Protein AF-A0AAX3E4Y5-F1 (afdb_monomer_lite)

Secondary structure (DSSP, 8-state):
-TT--TTTTHHHHHHHSS----TTSBPTTTSSBHHHHTTB-TTT-PBPPPP-----------

Foldseek 3Di:
DCPDCVPHCPVVCVVPVHDDDDQQDQDPPPRHGVVVVVQADDPPRDGHDDDDDPPPDPPPDD

pLDDT: mean 83.24, std 11.86, range [40.22, 93.88]

Structure (mmCIF, N/CA/C/O backbone):
data_AF-A0AAX3E4Y5-F1
#
_entry.id   AF-A0AAX3E4Y5-F1
#
loop_
_atom_site.group_PDB
_atom_site.id
_atom_site.type_symbol
_atom_site.label_atom_id
_atom_site.label_alt_id
_atom_site.label_comp_id
_atom_site.label_asym_id
_atom_site.label_entity_id
_atom_site.label_seq_id
_atom_site.pdbx_PDB_ins_code
_atom_site.Cartn_x
_atom_site.Cartn_y
_atom_site.Cartn_z
_atom_site.occupancy
_atom_site.B_iso_or_equiv
_atom_site.auth_seq_id
_atom_site.auth_comp_id
_atom_site.auth_asym_id
_atom_site.auth_atom_id
_atom_site.pdbx_PDB_model_num
ATOM 1 N N . MET A 1 1 ? 6.245 -1.257 -20.300 1.00 66.31 1 MET A N 1
ATOM 2 C CA . MET A 1 1 ? 4.954 -1.932 -20.560 1.00 66.31 1 MET A CA 1
ATOM 3 C C . MET A 1 1 ? 4.486 -2.547 -19.243 1.00 66.31 1 MET A C 1
ATOM 5 O O . MET A 1 1 ? 5.319 -3.046 -18.507 1.00 66.31 1 MET A O 1
ATOM 9 N N . LEU A 1 2 ? 3.211 -2.395 -18.868 1.00 70.00 2 LEU A N 1
ATOM 10 C CA . LEU A 1 2 ? 2.724 -2.780 -17.529 1.00 70.00 2 LEU A CA 1
ATOM 11 C C . LEU A 1 2 ? 2.814 -4.296 -17.280 1.00 70.00 2 LEU A C 1
ATOM 13 O O . LEU A 1 2 ? 3.091 -4.720 -16.167 1.00 70.00 2 LEU A O 1
ATOM 17 N N . LEU A 1 3 ? 2.616 -5.084 -18.335 1.00 84.62 3 LEU A N 1
ATOM 18 C CA . LEU A 1 3 ? 2.599 -6.548 -18.312 1.00 84.62 3 LEU A CA 1
ATOM 19 C C . LEU A 1 3 ? 3.852 -7.154 -18.962 1.00 84.62 3 LEU A C 1
ATOM 21 O O . LEU A 1 3 ? 3.819 -8.277 -19.454 1.00 84.62 3 LEU A O 1
ATOM 25 N N . ASP A 1 4 ? 4.932 -6.379 -19.039 1.00 86.25 4 ASP A N 1
ATOM 26 C CA . ASP A 1 4 ? 6.216 -6.863 -19.535 1.00 86.25 4 ASP A CA 1
ATOM 27 C C . ASP A 1 4 ? 7.039 -7.396 -18.370 1.00 86.25 4 ASP A C 1
ATOM 29 O O . ASP A 1 4 ? 7.386 -6.640 -17.458 1.00 86.25 4 ASP A O 1
ATOM 33 N N . TYR A 1 5 ? 7.305 -8.700 -18.435 1.00 84.62 5 TYR A N 1
ATOM 34 C CA . TYR A 1 5 ? 8.099 -9.453 -17.471 1.00 84.62 5 TYR A CA 1
ATOM 35 C C . TYR A 1 5 ? 9.354 -10.073 -18.094 1.00 84.62 5 TYR A C 1
ATOM 37 O O . TYR A 1 5 ? 9.984 -10.929 -17.478 1.00 84.62 5 TYR A O 1
ATOM 45 N N . ALA A 1 6 ? 9.740 -9.657 -19.307 1.00 90.88 6 ALA A N 1
ATOM 46 C CA . ALA A 1 6 ? 10.932 -10.181 -19.978 1.00 90.88 6 ALA A CA 1
ATOM 47 C C . ALA A 1 6 ? 12.226 -9.893 -19.193 1.00 90.88 6 ALA A C 1
ATOM 49 O O . ALA A 1 6 ? 13.211 -10.613 -19.332 1.00 90.88 6 ALA A O 1
ATOM 50 N N . ASN A 1 7 ? 12.210 -8.852 -18.356 1.00 90.44 7 ASN A N 1
ATOM 51 C CA . ASN A 1 7 ? 13.253 -8.534 -17.386 1.00 90.44 7 ASN A CA 1
ATOM 52 C C . ASN A 1 7 ? 12.609 -8.129 -16.049 1.00 90.44 7 ASN A C 1
ATOM 54 O O . ASN A 1 7 ? 12.619 -6.956 -15.655 1.00 90.44 7 ASN A O 1
ATOM 58 N N . ASP A 1 8 ? 11.961 -9.096 -15.398 1.00 89.62 8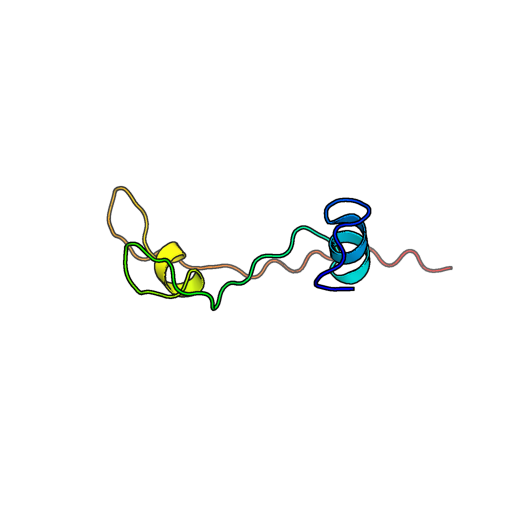 ASP A N 1
ATOM 59 C CA . ASP A 1 8 ? 11.232 -8.921 -14.141 1.00 89.62 8 ASP A CA 1
ATOM 60 C C . ASP A 1 8 ? 10.283 -7.712 -14.176 1.00 89.62 8 ASP A C 1
ATOM 62 O O . ASP A 1 8 ? 9.331 -7.664 -14.944 1.00 89.62 8 ASP A O 1
ATOM 66 N N . ARG A 1 9 ? 10.525 -6.703 -13.337 1.00 89.62 9 ARG A N 1
ATOM 67 C CA . ARG A 1 9 ? 9.747 -5.459 -13.284 1.00 89.62 9 ARG A CA 1
ATOM 68 C C . ARG A 1 9 ? 10.562 -4.248 -13.735 1.00 89.62 9 ARG A C 1
ATOM 70 O O . ARG A 1 9 ? 10.192 -3.120 -13.416 1.00 89.62 9 ARG A O 1
ATOM 77 N N . ALA A 1 10 ? 11.656 -4.441 -14.479 1.00 90.75 10 ALA A N 1
ATOM 78 C CA . ALA A 1 10 ? 12.549 -3.356 -14.899 1.00 90.75 10 ALA A CA 1
ATOM 79 C C . ALA A 1 10 ? 11.803 -2.250 -15.668 1.00 90.75 10 ALA A C 1
ATOM 81 O O . ALA A 1 10 ? 11.927 -1.072 -15.333 1.00 90.75 10 ALA A O 1
ATOM 82 N N . ALA A 1 11 ? 10.939 -2.622 -16.619 1.00 90.19 11 ALA A N 1
ATOM 83 C CA . ALA A 1 11 ? 10.145 -1.667 -17.393 1.00 90.19 11 ALA A CA 1
ATOM 84 C C . ALA A 1 11 ? 9.104 -0.907 -16.545 1.00 90.19 11 ALA A C 1
ATOM 86 O O . ALA A 1 11 ? 8.727 0.219 -16.878 1.00 90.19 11 ALA A O 1
ATOM 87 N N . GLN A 1 12 ? 8.623 -1.509 -15.453 1.00 89.94 12 GLN A N 1
ATOM 88 C CA . GLN A 1 12 ? 7.699 -0.866 -14.514 1.00 89.94 12 GLN A CA 1
ATOM 89 C C . GLN A 1 12 ? 8.455 0.126 -13.627 1.00 89.94 12 GLN A C 1
ATOM 91 O O . GLN A 1 12 ? 8.052 1.283 -13.528 1.00 89.94 12 GLN A O 1
ATOM 96 N N . LYS A 1 13 ? 9.602 -0.288 -13.078 1.00 88.62 13 LYS A N 1
ATOM 97 C CA . LYS A 1 13 ? 10.484 0.565 -12.269 1.00 88.62 13 LYS A CA 1
ATOM 98 C C . LYS A 1 13 ? 10.956 1.788 -13.035 1.00 88.62 13 LYS A C 1
ATOM 100 O O . LYS A 1 13 ? 10.888 2.893 -12.513 1.00 88.62 13 LYS A O 1
ATOM 105 N N . GLN A 1 14 ? 11.370 1.601 -14.286 1.00 89.06 14 GLN A N 1
ATOM 106 C CA . GLN A 1 14 ? 11.822 2.698 -15.135 1.00 89.06 14 GLN A CA 1
ATOM 107 C C . GLN A 1 14 ? 10.704 3.713 -15.410 1.00 89.06 14 GLN A C 1
ATOM 109 O O . GLN A 1 14 ? 10.952 4.913 -15.394 1.00 89.06 14 GLN A O 1
ATOM 114 N N . LYS A 1 15 ? 9.471 3.248 -15.652 1.00 86.56 15 LYS A N 1
ATOM 115 C CA . LYS A 1 15 ? 8.339 4.131 -15.968 1.00 86.56 15 LYS A CA 1
ATOM 116 C C . LYS A 1 15 ? 7.762 4.838 -14.738 1.00 86.56 15 LYS A C 1
ATOM 118 O O . LYS A 1 15 ? 7.359 5.990 -14.847 1.00 86.56 15 LYS A O 1
ATOM 123 N N . TYR A 1 16 ? 7.666 4.141 -13.607 1.00 85.56 16 TYR A N 1
ATOM 124 C CA . TYR A 1 16 ? 6.946 4.607 -12.414 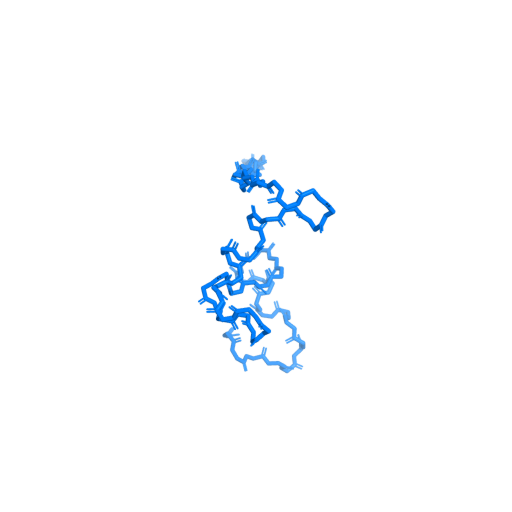1.00 85.56 16 TYR A CA 1
ATOM 125 C C . TYR A 1 16 ? 7.868 4.991 -11.247 1.00 85.56 16 TYR A C 1
ATOM 127 O O . TYR A 1 16 ? 7.380 5.371 -10.189 1.00 85.56 16 TYR A O 1
ATOM 135 N N . GLY A 1 17 ? 9.190 4.909 -11.428 1.00 83.75 17 GLY A N 1
ATOM 136 C CA . GLY A 1 17 ? 10.183 5.333 -10.438 1.00 83.75 17 GLY A CA 1
ATOM 137 C C . GLY A 1 17 ? 10.344 4.394 -9.239 1.00 83.75 17 GLY A C 1
ATOM 138 O O . GLY A 1 17 ? 10.995 4.765 -8.267 1.00 83.75 17 GLY A O 1
ATOM 139 N N . GLY A 1 18 ? 9.768 3.189 -9.277 1.00 84.88 18 GLY A N 1
ATOM 140 C CA . GLY A 1 18 ? 9.821 2.255 -8.153 1.00 84.88 18 GLY A CA 1
ATOM 141 C C . GLY A 1 18 ? 9.026 0.970 -8.364 1.00 84.88 18 GLY A C 1
ATOM 142 O O . GLY A 1 18 ? 8.609 0.645 -9.477 1.00 84.88 18 GLY A O 1
ATOM 143 N N . GLU A 1 19 ? 8.833 0.221 -7.278 1.00 86.50 19 GLU A N 1
ATOM 144 C CA . GLU A 1 19 ? 7.952 -0.950 -7.270 1.00 86.50 19 GLU A CA 1
ATOM 145 C C . GLU A 1 19 ? 6.491 -0.517 -7.413 1.00 86.50 19 GLU A C 1
ATOM 147 O O . GLU A 1 19 ? 6.033 0.431 -6.774 1.00 86.50 19 GLU A O 1
ATOM 152 N N . MET A 1 20 ? 5.745 -1.234 -8.248 1.00 84.31 20 MET A N 1
ATOM 153 C CA . MET A 1 20 ? 4.329 -0.960 -8.446 1.00 84.31 20 MET A CA 1
ATOM 154 C C . MET A 1 20 ?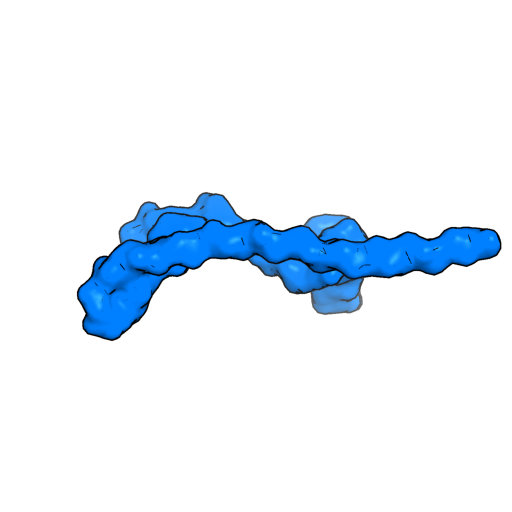 3.486 -1.604 -7.349 1.00 84.31 20 MET A C 1
ATOM 156 O O . MET A 1 20 ? 3.622 -2.795 -7.069 1.00 84.31 20 MET A O 1
ATOM 160 N N . PHE A 1 21 ? 2.553 -0.829 -6.799 1.00 86.31 21 PHE A N 1
ATOM 161 C CA . PHE A 1 21 ? 1.596 -1.291 -5.805 1.00 86.31 21 PHE A CA 1
ATOM 162 C C . PHE A 1 21 ? 0.169 -0.868 -6.180 1.00 86.31 21 PHE A C 1
ATOM 164 O O . PHE A 1 21 ? -0.122 0.323 -6.294 1.00 86.31 21 PHE A O 1
ATOM 171 N N . ILE A 1 22 ? -0.730 -1.838 -6.382 1.00 87.75 22 ILE A N 1
ATOM 172 C CA . ILE A 1 22 ? -2.121 -1.578 -6.783 1.00 87.75 22 ILE A CA 1
ATOM 173 C C . ILE A 1 22 ? -2.986 -1.437 -5.528 1.00 87.75 22 ILE A C 1
ATOM 175 O O . ILE A 1 22 ? -3.589 -2.396 -5.053 1.00 87.75 22 ILE A O 1
ATOM 179 N N . ALA A 1 23 ? -3.051 -0.222 -4.985 1.00 89.06 23 ALA A N 1
ATOM 180 C CA . ALA A 1 23 ? -3.740 0.047 -3.721 1.00 89.06 23 ALA A CA 1
ATOM 181 C C . ALA A 1 23 ? -5.254 -0.250 -3.752 1.00 89.06 23 ALA A C 1
ATOM 183 O O . ALA A 1 23 ? -5.851 -0.515 -2.713 1.00 89.06 23 ALA A O 1
ATOM 184 N N . THR A 1 24 ? -5.877 -0.228 -4.932 1.00 91.88 24 THR A N 1
ATOM 185 C CA . THR A 1 24 ? -7.321 -0.446 -5.111 1.00 91.88 24 THR A CA 1
ATOM 186 C C . THR A 1 24 ? -7.712 -1.912 -5.291 1.00 91.88 24 THR A C 1
ATOM 188 O O . THR A 1 24 ? -8.901 -2.212 -5.383 1.00 91.88 24 THR A O 1
ATOM 191 N N . PHE A 1 25 ? -6.750 -2.839 -5.345 1.00 93.88 25 PHE A N 1
ATOM 192 C CA . PHE A 1 25 ? -7.063 -4.267 -5.390 1.00 93.88 25 PHE A CA 1
ATOM 193 C C . PHE A 1 25 ? -7.643 -4.744 -4.064 1.00 93.88 25 PHE A C 1
ATOM 195 O O . PHE A 1 25 ? -7.237 -4.285 -2.996 1.00 93.88 25 PHE A O 1
ATOM 202 N N . ILE A 1 26 ? -8.591 -5.676 -4.160 1.00 93.88 26 ILE A N 1
ATOM 203 C CA . ILE A 1 26 ? -9.214 -6.307 -3.003 1.00 93.88 26 ILE A CA 1
ATOM 204 C C . ILE A 1 26 ? -8.226 -7.293 -2.381 1.00 93.88 26 ILE A C 1
ATOM 206 O O . ILE A 1 26 ? -7.729 -8.203 -3.045 1.00 93.88 26 ILE A O 1
ATOM 210 N N . GLU A 1 27 ? -7.956 -7.103 -1.097 1.00 91.00 27 GLU A N 1
ATOM 211 C CA . GLU A 1 27 ? -7.269 -8.060 -0.248 1.00 91.00 27 GLU A CA 1
ATOM 212 C C . GLU A 1 27 ? -8.232 -9.223 0.029 1.00 91.00 27 GLU A C 1
ATOM 214 O O . GLU A 1 27 ? -9.342 -9.033 0.532 1.00 91.00 27 GLU A O 1
ATOM 219 N N . ALA A 1 28 ? -7.828 -10.431 -0.365 1.00 86.44 28 ALA A N 1
ATOM 220 C CA . ALA A 1 28 ? -8.711 -11.591 -0.421 1.00 86.44 28 ALA A CA 1
ATOM 221 C C . ALA A 1 28 ? -9.232 -12.042 0.954 1.00 86.44 28 ALA A C 1
ATOM 223 O O . ALA A 1 28 ? -10.349 -12.547 1.040 1.00 86.44 28 ALA A O 1
ATOM 224 N N . GLY A 1 29 ? -8.447 -11.875 2.021 1.00 89.00 29 GLY A N 1
ATOM 225 C CA . GLY A 1 29 ? -8.814 -12.324 3.362 1.00 89.00 29 GLY A CA 1
ATOM 226 C C . GLY A 1 29 ? -9.921 -11.489 4.005 1.00 89.00 29 GLY A C 1
ATOM 227 O O . GLY A 1 29 ? -10.823 -12.042 4.630 1.00 89.00 29 GLY A O 1
ATOM 228 N N . CYS A 1 30 ? -9.868 -10.164 3.865 1.00 87.69 30 CYS A N 1
ATOM 229 C CA . CYS A 1 30 ? -10.793 -9.238 4.520 1.00 87.69 30 CYS A CA 1
ATOM 230 C C . CYS A 1 30 ? -11.833 -8.615 3.581 1.00 87.69 30 CYS A C 1
ATOM 232 O O . CYS A 1 30 ? -12.761 -7.963 4.063 1.00 87.69 30 CYS A O 1
ATOM 234 N N . GLY A 1 31 ? -11.680 -8.773 2.262 1.00 91.69 31 GLY A N 1
ATOM 235 C CA . GLY A 1 31 ? -12.585 -8.204 1.261 1.00 91.69 31 GLY A CA 1
ATOM 236 C C . GLY A 1 31 ? -12.504 -6.680 1.128 1.00 91.69 31 GLY A C 1
ATOM 237 O O . GLY A 1 31 ? -13.343 -6.081 0.460 1.00 91.69 31 GLY A O 1
ATOM 238 N N . LYS A 1 32 ? -11.513 -6.037 1.755 1.00 91.56 32 LYS 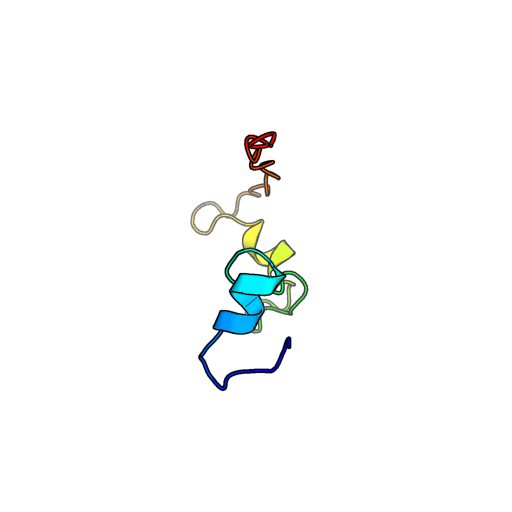A N 1
ATOM 239 C CA . LYS A 1 32 ? -11.267 -4.591 1.651 1.00 91.56 32 LYS A CA 1
ATOM 240 C C . LYS A 1 32 ? -10.205 -4.309 0.602 1.00 91.56 32 LYS A C 1
ATOM 242 O O . LYS A 1 32 ? -9.403 -5.184 0.285 1.00 91.56 32 LYS A O 1
ATOM 247 N N . THR A 1 33 ? -10.153 -3.084 0.084 1.00 93.81 33 THR A N 1
ATOM 248 C CA . THR A 1 33 ? -9.004 -2.685 -0.737 1.00 93.81 33 THR A CA 1
ATOM 249 C C . THR A 1 33 ? -7.727 -2.743 0.099 1.00 93.81 33 THR A C 1
ATOM 251 O O . THR A 1 33 ? -7.773 -2.572 1.320 1.00 93.81 33 THR A O 1
ATOM 254 N N . PHE A 1 34 ? -6.570 -2.938 -0.529 1.00 90.75 34 PHE A N 1
ATOM 255 C CA . PHE A 1 34 ? -5.305 -2.811 0.191 1.00 90.75 34 PHE A CA 1
ATOM 256 C C . PHE A 1 34 ? -5.147 -1.436 0.844 1.00 90.75 34 PHE A C 1
ATOM 258 O O . PHE A 1 34 ? -4.604 -1.346 1.946 1.00 90.75 34 PHE A O 1
ATOM 265 N N . LEU A 1 35 ? -5.641 -0.382 0.187 1.00 89.50 35 LEU A N 1
ATOM 266 C CA . LEU A 1 35 ? -5.667 0.963 0.742 1.00 89.50 35 LEU A CA 1
ATOM 267 C C . LEU A 1 35 ? -6.385 0.983 2.093 1.00 89.50 35 LEU A C 1
ATOM 269 O O . LEU A 1 35 ? -5.821 1.501 3.044 1.00 89.50 35 LEU A O 1
ATOM 273 N N . ASP A 1 36 ? -7.567 0.378 2.198 1.00 89.62 36 ASP A N 1
ATOM 274 C CA . ASP A 1 36 ? -8.351 0.330 3.439 1.00 89.62 36 ASP A CA 1
ATOM 275 C C . ASP A 1 36 ? -7.778 -0.656 4.463 1.00 89.62 36 ASP A C 1
ATOM 277 O O . ASP A 1 36 ? -7.797 -0.400 5.667 1.00 89.62 36 ASP A O 1
ATOM 281 N N . PHE A 1 37 ? -7.258 -1.793 3.998 1.00 89.44 37 PHE A N 1
ATOM 282 C CA . PHE A 1 37 ? -6.650 -2.814 4.847 1.00 89.44 37 PHE A CA 1
ATOM 283 C C . PHE A 1 37 ? -5.455 -2.251 5.620 1.00 89.44 37 PHE A C 1
ATOM 285 O O . PHE A 1 37 ? -5.349 -2.430 6.834 1.00 89.44 37 PHE A O 1
ATOM 292 N N . PHE A 1 38 ? -4.582 -1.505 4.939 1.00 89.62 38 PHE A N 1
ATOM 293 C CA . PHE A 1 38 ? -3.411 -0.899 5.562 1.00 89.62 38 PHE A CA 1
ATOM 294 C C . PHE A 1 38 ? -3.729 0.313 6.443 1.00 89.62 38 PHE A C 1
ATOM 296 O O . PHE A 1 38 ? -2.805 0.853 7.039 1.00 89.62 38 PHE A O 1
ATOM 303 N N . GLN A 1 39 ? -4.991 0.715 6.603 1.00 90.94 39 GLN A N 1
ATOM 304 C CA . GLN A 1 39 ? -5.378 1.792 7.527 1.00 90.94 39 GLN A CA 1
ATOM 305 C C . GLN A 1 39 ? -5.603 1.282 8.955 1.00 90.94 39 GLN A C 1
ATOM 307 O O . GLN A 1 39 ? -5.902 2.071 9.844 1.00 90.94 39 GLN A O 1
ATOM 312 N N . VAL A 1 40 ? -5.469 -0.024 9.209 1.00 90.25 40 VAL A N 1
ATOM 313 C CA . VAL A 1 40 ? -5.657 -0.612 10.543 1.00 90.25 40 VAL A CA 1
ATOM 314 C C . VAL A 1 40 ? -4.327 -1.147 11.066 1.00 90.25 40 VAL A C 1
ATOM 316 O O . VAL A 1 40 ? -3.612 -1.885 10.384 1.00 90.25 40 VAL A O 1
ATOM 319 N N . GLU A 1 41 ? -3.956 -0.746 12.278 1.00 90.75 41 GLU A N 1
ATOM 320 C CA . GLU A 1 41 ? -2.793 -1.287 12.977 1.00 90.75 41 GLU A CA 1
ATOM 321 C C . GLU A 1 41 ? -3.113 -2.695 13.518 1.00 90.75 41 GLU A C 1
ATOM 323 O O . GLU A 1 41 ? -4.195 -2.946 14.045 1.00 90.75 41 GLU A O 1
ATOM 328 N N . ARG A 1 42 ? -2.179 -3.638 13.356 1.00 88.56 42 ARG A N 1
ATOM 329 C CA . ARG A 1 42 ? -2.399 -5.073 13.585 1.00 88.56 42 ARG A CA 1
ATOM 330 C C . ARG A 1 42 ? -2.630 -5.428 15.056 1.00 88.56 42 ARG A C 1
ATOM 332 O O . ARG A 1 42 ? -3.373 -6.368 15.323 1.00 88.56 42 ARG A O 1
ATOM 339 N N . HIS 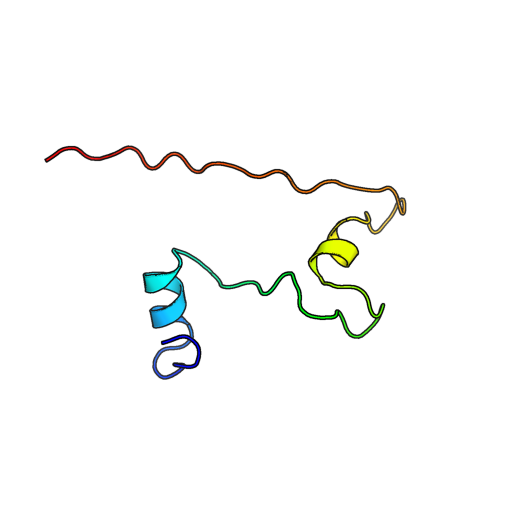A 1 43 ? -1.964 -4.755 15.989 1.00 91.25 43 HIS A N 1
ATOM 340 C CA . HIS A 1 43 ? -1.956 -5.136 17.404 1.00 91.25 43 HIS A CA 1
ATOM 341 C C . HIS A 1 43 ? -3.044 -4.439 18.222 1.00 91.25 43 HIS A C 1
ATOM 343 O O . HIS A 1 43 ? -3.642 -5.044 19.107 1.00 91.25 43 HIS A O 1
ATOM 349 N N . THR A 1 44 ? -3.301 -3.174 17.924 1.00 91.69 44 THR A N 1
ATOM 350 C CA . THR A 1 44 ? -4.244 -2.307 18.637 1.00 91.69 44 THR A CA 1
ATOM 351 C C . THR A 1 44 ? -5.598 -2.228 17.943 1.00 91.69 44 THR A C 1
ATOM 353 O O . THR A 1 44 ? -6.583 -1.859 18.576 1.00 91.69 44 THR A O 1
ATOM 356 N N . GLY A 1 45 ? -5.659 -2.528 16.640 1.00 88.69 45 GLY A N 1
ATOM 357 C CA . GLY A 1 45 ? -6.840 -2.278 15.814 1.00 88.69 45 GLY A CA 1
ATOM 358 C C . GLY A 1 45 ? -7.116 -0.789 15.583 1.00 88.69 45 GLY A C 1
ATOM 359 O O . GLY A 1 45 ? -8.137 -0.445 14.988 1.00 88.69 45 GLY A O 1
ATOM 360 N N . ALA A 1 46 ? -6.231 0.100 16.044 1.00 90.31 46 ALA A N 1
ATOM 361 C CA . ALA A 1 46 ? -6.391 1.531 15.868 1.00 90.31 46 ALA 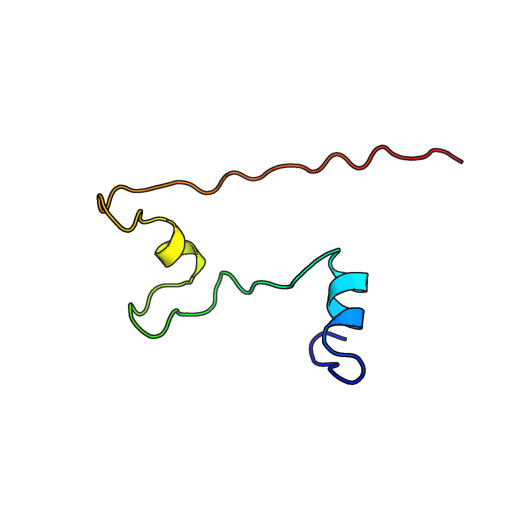A CA 1
ATOM 362 C C . ALA A 1 46 ? -6.239 1.915 14.394 1.00 90.31 46 ALA A C 1
ATOM 364 O O . ALA A 1 46 ? -5.476 1.302 13.638 1.00 90.31 46 ALA A O 1
ATOM 365 N N . GLN A 1 47 ? -6.951 2.966 13.994 1.00 89.38 47 GLN A N 1
ATOM 366 C CA . GLN A 1 47 ? -6.789 3.532 12.668 1.00 89.38 47 GLN A CA 1
ATOM 367 C C . GLN A 1 47 ? -5.422 4.219 12.577 1.00 89.38 47 GLN A C 1
ATOM 369 O O . GLN A 1 47 ? -5.126 5.140 13.338 1.00 89.38 47 GLN A O 1
ATOM 374 N N . LYS A 1 48 ? -4.595 3.779 11.631 1.00 86.56 48 LYS A N 1
ATOM 375 C CA . LYS A 1 48 ? -3.404 4.503 11.190 1.00 86.56 48 LYS A CA 1
ATOM 376 C C . LYS A 1 48 ? -3.706 5.194 9.867 1.00 86.56 48 LYS A C 1
ATOM 378 O O . LYS A 1 48 ? -4.495 4.687 9.081 1.00 86.56 48 LYS A O 1
ATOM 383 N N . GLY A 1 49 ? -3.096 6.355 9.646 1.00 79.81 49 GLY A N 1
ATOM 384 C CA . GLY A 1 49 ? -3.215 7.097 8.392 1.00 79.81 49 GLY A CA 1
ATOM 385 C C . GLY A 1 49 ? -2.070 6.798 7.425 1.00 79.81 49 GLY A C 1
ATOM 386 O O . GLY A 1 49 ? -0.999 6.343 7.829 1.00 79.81 49 GLY A O 1
ATOM 387 N N . ILE A 1 50 ? -2.279 7.122 6.149 1.00 80.94 50 ILE A N 1
ATOM 388 C CA . ILE A 1 50 ? -1.234 7.155 5.119 1.00 80.94 50 ILE A CA 1
ATOM 389 C C . ILE A 1 50 ? -0.793 8.606 4.939 1.00 80.94 50 ILE A C 1
ATOM 391 O O . ILE A 1 50 ? -1.623 9.481 4.698 1.00 80.94 50 ILE A O 1
ATOM 395 N N . ILE A 1 51 ? 0.511 8.859 5.037 1.00 80.25 51 ILE A N 1
ATOM 396 C CA . ILE A 1 51 ? 1.088 10.171 4.737 1.00 80.25 51 ILE A CA 1
ATOM 397 C C . ILE A 1 51 ? 1.672 10.170 3.325 1.00 80.25 51 ILE A C 1
ATOM 399 O O . ILE A 1 51 ? 2.422 9.270 2.946 1.00 80.25 51 ILE A O 1
ATOM 403 N N . LEU A 1 52 ? 1.328 11.190 2.541 1.00 78.19 52 LEU A N 1
ATOM 404 C CA . LEU A 1 52 ? 1.982 11.448 1.266 1.00 78.19 52 LEU A CA 1
ATOM 405 C C . LEU A 1 52 ? 3.300 12.170 1.544 1.00 78.19 52 LEU A C 1
ATOM 407 O O . LEU A 1 52 ? 3.299 13.302 2.026 1.00 78.19 52 LEU A O 1
ATOM 411 N N . ILE A 1 53 ? 4.418 11.527 1.220 1.00 79.56 53 ILE A N 1
ATOM 412 C CA . ILE A 1 53 ? 5.732 12.167 1.261 1.00 79.56 53 ILE A CA 1
ATOM 413 C C . ILE A 1 53 ? 6.070 12.612 -0.156 1.00 79.56 53 ILE A C 1
ATOM 415 O O . ILE A 1 53 ? 6.198 11.788 -1.061 1.00 79.56 53 ILE A O 1
ATOM 419 N N . SER A 1 54 ? 6.228 13.920 -0.345 1.00 79.06 54 SER A N 1
ATOM 420 C CA . SER A 1 54 ? 6.834 14.441 -1.565 1.00 79.06 54 SER A CA 1
ATOM 421 C C . SER A 1 54 ? 8.338 14.206 -1.483 1.00 79.06 54 SER A C 1
ATOM 423 O O . SER A 1 54 ? 9.036 14.869 -0.714 1.00 79.06 54 SER A O 1
ATOM 425 N N . ALA A 1 55 ? 8.844 13.236 -2.243 1.00 67.75 55 ALA A N 1
ATOM 426 C CA . ALA A 1 55 ? 10.275 13.114 -2.463 1.00 67.75 55 ALA A CA 1
ATOM 427 C C . ALA A 1 55 ? 10.692 14.266 -3.384 1.00 67.75 55 ALA A C 1
ATOM 429 O O . ALA A 1 55 ? 10.537 14.192 -4.602 1.00 67.75 55 ALA A O 1
ATOM 430 N N . GLY A 1 56 ? 11.167 15.364 -2.794 1.00 60.53 56 GLY A N 1
ATOM 431 C CA . GLY A 1 56 ? 11.772 16.453 -3.547 1.00 60.53 56 GLY A CA 1
ATOM 432 C C . GLY A 1 56 ? 12.987 15.924 -4.301 1.00 60.53 56 GLY A C 1
ATOM 433 O O . GLY A 1 56 ? 14.054 15.751 -3.719 1.00 60.53 56 GLY A O 1
ATOM 434 N N . ILE A 1 57 ? 12.833 15.649 -5.593 1.00 60.41 57 ILE A N 1
ATOM 435 C CA . ILE A 1 57 ? 13.972 15.499 -6.493 1.00 60.41 57 ILE A CA 1
ATOM 436 C C . ILE A 1 57 ? 14.633 16.871 -6.593 1.00 60.41 57 ILE A C 1
ATOM 438 O O . ILE A 1 57 ? 14.047 17.804 -7.145 1.00 60.41 57 ILE A O 1
ATOM 442 N N . ALA A 1 58 ? 15.837 17.005 -6.030 1.00 55.78 58 ALA A N 1
ATOM 443 C CA . ALA A 1 58 ? 16.705 18.129 -6.341 1.00 55.78 58 ALA A CA 1
ATOM 444 C C . ALA A 1 58 ? 16.850 18.171 -7.867 1.00 55.78 58 ALA A C 1
ATOM 446 O O . ALA A 1 58 ? 17.391 17.247 -8.474 1.00 55.78 58 ALA A O 1
ATOM 447 N N . GLN A 1 59 ? 16.276 19.199 -8.488 1.00 51.97 59 GLN A N 1
ATOM 448 C CA . GLN A 1 59 ? 16.441 19.450 -9.910 1.00 51.97 59 GLN A CA 1
ATOM 449 C C . GLN A 1 59 ? 17.930 19.740 -10.128 1.00 51.97 59 GLN A C 1
ATOM 451 O O . GLN A 1 59 ? 18.428 20.775 -9.689 1.00 51.97 59 GLN A O 1
ATOM 456 N N . VAL A 1 60 ? 18.658 18.810 -10.748 1.00 59.28 60 VAL A N 1
ATOM 457 C CA . VAL A 1 60 ? 19.974 19.115 -11.314 1.00 59.28 60 VAL A CA 1
ATOM 458 C C . VAL A 1 60 ? 19.699 19.941 -12.567 1.00 59.28 60 VAL A C 1
ATOM 460 O O . VAL A 1 60 ? 19.299 19.405 -13.598 1.00 59.28 60 VAL A O 1
ATOM 463 N N . THR A 1 61 ? 19.808 21.260 -12.426 1.00 40.22 61 THR A N 1
ATOM 464 C CA . THR A 1 61 ? 19.769 22.219 -13.537 1.00 40.22 61 THR A CA 1
ATOM 465 C C . THR A 1 61 ? 20.942 21.936 -14.492 1.00 40.22 61 THR A C 1
ATOM 467 O O . THR A 1 61 ? 22.023 21.613 -13.990 1.00 40.22 61 THR A O 1
ATOM 470 N N . PRO A 1 62 ? 20.748 22.013 -15.825 1.00 53.56 62 PRO A N 1
ATOM 471 C CA . PRO A 1 62 ? 21.825 21.854 -16.808 1.00 53.56 62 PRO A CA 1
ATOM 472 C C . PRO A 1 62 ? 22.935 22.902 -16.674 1.00 53.56 62 PRO A C 1
ATOM 474 O O . PRO A 1 62 ? 22.640 24.031 -16.214 1.00 53.56 62 PRO A O 1
#

Organism: Rhodopseudomonas palustris (NCBI:txid1076)

Radius of gyration: 16.38 Å; chains: 1; bounding box: 34×34×39 Å

Sequence (62 aa):
MLLDYANDRAAQKQKYGGEMFIATFIEAGCGKTFLDFFQVERHTGAQKGIILISAGIAQVTP

InterPro domains:
  IPR053860 Protein of unknown function DUF6932 [PF22014] (7-53)